Protein AF-T1HFG3-F1 (afdb_monomer)

Nearest PDB structures (foldseek):
  8wc6-assembly1_B  TM=7.992E-01  e=1.018E-02  Homo sapiens
  8ikh-assembly1_B  TM=7.994E-01  e=1.138E-02  Homo sapiens
  8iw4-assembly1_B  TM=8.068E-01  e=1.503E-02  Homo sapiens
  8wca-assembly1_B  TM=7.958E-01  e=1.272E-02  Homo sapiens
  8itf-assembly1_B  TM=8.068E-01  e=2.623E-02  Homo sapiens

Sequence (123 aa):
MHELIACFSPITHLVWPDDYILAMGWYPSVKMWYVNSDSTKDHSVYWEQIHTDDILAACFCHPNKVVTATYTGELAFSSTETLLPYRMYFASSPDSRVTDSFVNAHKEFRNPQSHFNIEKCRS

pLDDT: mean 73.25, std 17.42, range [31.83, 92.44]

Mean predicted aligned error: 11.09 Å

Foldseek 3Di:
DDPPPPPDFDFQDWDDQDQKIWTFWFPGWIWMFGNDPPDPDGDTDTDHDPDLGGFNDKDDDPPFWMWTADPQQKIFIAGNVRRDGPWIDGPVGRVDTDDPVNVVVSVCVPPPVNPDDPDPPDD

Organism: Rhodnius prolixus (NCBI:txid13249)

Secondary structure (DSSP, 8-state):
----------EEEEE--SSEEEEEESSS-EEEEE--TT-S---PPB----SSS-EEEEEEETTTEEEEEETT-EEEEEETTT--EEEEEETTEEEEEPPHHHHHHHHHHH-TTSS--------

Solvent-accessible surface area (backbone atoms only — not comparable to full-atom values): 7486 Å² total; per-residue (Å²): 135,83,80,79,76,78,76,88,66,60,72,56,35,76,48,70,88,68,63,34,39,42,40,27,8,54,67,38,36,44,38,38,37,62,63,54,100,80,60,96,61,81,54,72,49,81,46,76,71,81,56,95,50,41,35,54,42,67,49,81,43,88,93,52,35,32,38,40,27,30,87,90,30,45,34,37,37,18,35,63,89,74,63,51,65,81,46,36,29,34,73,92,40,75,89,46,72,59,51,72,68,59,55,51,56,50,50,54,70,70,38,82,78,68,75,76,82,78,77,77,81,78,130

Radius of gyration: 17.83 Å; Cα contacts (8 Å, |Δi|>4): 211; chains: 1; bounding box: 54×32×67 Å

InterPro domains:
  IPR015943 WD40/YVTN repeat-like-containing domain superfamily [G3DSA:2.130.10.10] (1-107)
  IPR036322 WD40-repeat-containing domain superfamily [SSF50978] (3-91)

Structure (mmCIF, N/CA/C/O backbone):
data_AF-T1HFG3-F1
#
_entry.id   AF-T1HFG3-F1
#
loop_
_atom_site.group_PDB
_atom_site.id
_atom_site.type_symbol
_atom_site.label_atom_id
_atom_site.label_alt_id
_atom_site.label_comp_id
_atom_site.label_asym_id
_atom_site.label_entity_id
_atom_site.label_seq_id
_atom_site.pdbx_PDB_ins_code
_atom_site.Cartn_x
_atom_site.Cartn_y
_atom_site.Cartn_z
_atom_site.occupancy
_atom_site.B_iso_or_equiv
_atom_site.auth_seq_id
_atom_site.auth_comp_id
_atom_site.auth_asym_id
_atom_site.auth_atom_id
_atom_site.pdbx_PDB_model_num
ATOM 1 N N . MET A 1 1 ? 35.259 6.439 0.591 1.00 35.81 1 MET A N 1
ATOM 2 C CA . MET A 1 1 ? 34.414 5.276 0.252 1.00 3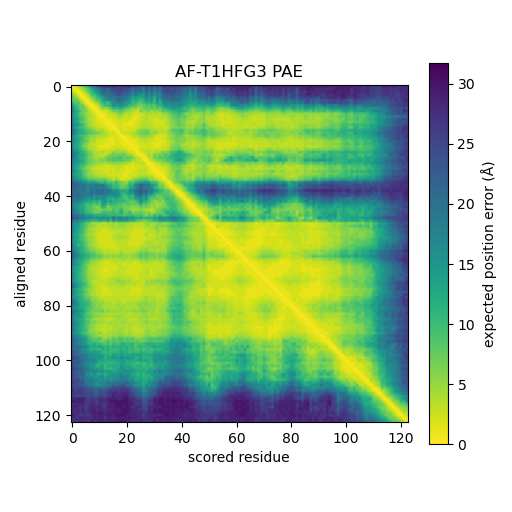5.81 1 MET A CA 1
ATOM 3 C C . MET A 1 1 ? 33.281 5.259 1.257 1.00 35.81 1 MET A C 1
ATOM 5 O O . MET A 1 1 ? 33.530 4.929 2.405 1.00 35.81 1 MET A O 1
ATOM 9 N N . HIS A 1 2 ? 32.095 5.736 0.879 1.00 40.31 2 HIS A N 1
ATOM 10 C CA . HIS A 1 2 ? 30.906 5.559 1.709 1.00 40.31 2 HIS A CA 1
ATOM 11 C C . HIS A 1 2 ? 30.353 4.173 1.387 1.00 40.31 2 HIS A C 1
ATOM 13 O O . HIS A 1 2 ? 29.911 3.944 0.263 1.00 40.31 2 HIS A O 1
ATOM 19 N N . GLU A 1 3 ? 30.447 3.240 2.333 1.00 39.28 3 GLU A N 1
ATOM 20 C CA . GLU A 1 3 ? 29.677 2.002 2.268 1.00 39.28 3 GLU A CA 1
ATOM 21 C C . GLU A 1 3 ? 28.196 2.380 2.255 1.00 39.28 3 GLU A C 1
ATOM 23 O O . GLU A 1 3 ? 27.671 2.958 3.208 1.00 39.28 3 GLU A O 1
ATOM 28 N N . LEU A 1 4 ? 27.524 2.093 1.142 1.00 44.53 4 LEU A N 1
ATOM 29 C CA . LEU A 1 4 ? 26.072 2.054 1.110 1.00 44.53 4 LEU A CA 1
ATOM 30 C C . LEU A 1 4 ? 25.665 0.854 1.962 1.00 44.53 4 LEU A C 1
ATOM 32 O O . LEU A 1 4 ? 25.679 -0.282 1.493 1.00 44.53 4 LEU A O 1
ATOM 36 N N . ILE A 1 5 ? 25.347 1.099 3.231 1.00 45.94 5 ILE A N 1
ATOM 37 C CA . ILE A 1 5 ? 24.688 0.100 4.065 1.00 45.94 5 ILE A CA 1
ATOM 38 C C . ILE A 1 5 ? 23.331 -0.156 3.410 1.00 45.94 5 ILE A C 1
ATOM 40 O O . ILE A 1 5 ? 22.409 0.655 3.512 1.00 45.94 5 ILE A O 1
ATOM 44 N N . ALA A 1 6 ? 23.221 -1.267 2.685 1.00 53.19 6 ALA A N 1
ATOM 45 C CA . ALA A 1 6 ? 21.946 -1.756 2.201 1.00 53.19 6 ALA A CA 1
ATOM 46 C C . ALA A 1 6 ? 21.101 -2.113 3.430 1.00 53.19 6 ALA A C 1
ATOM 48 O O . ALA A 1 6 ? 21.335 -3.122 4.093 1.00 53.19 6 ALA A O 1
ATOM 49 N N . CYS A 1 7 ? 20.155 -1.244 3.782 1.00 58.00 7 CYS A N 1
ATOM 50 C CA . CYS A 1 7 ? 19.234 -1.509 4.875 1.00 58.00 7 CYS A CA 1
ATOM 51 C C . CYS A 1 7 ? 18.293 -2.644 4.448 1.00 58.00 7 CYS A C 1
ATOM 53 O O . CYS A 1 7 ? 17.525 -2.501 3.491 1.00 58.00 7 CYS A O 1
ATOM 55 N N . PHE A 1 8 ? 18.397 -3.790 5.124 1.00 63.97 8 PHE A N 1
ATOM 56 C CA . PHE A 1 8 ? 17.514 -4.932 4.915 1.00 63.97 8 PHE A CA 1
ATOM 57 C C . PHE A 1 8 ? 16.064 -4.501 5.161 1.00 63.97 8 PHE A C 1
ATOM 59 O O . PHE A 1 8 ? 15.727 -3.998 6.228 1.00 63.97 8 PHE A O 1
ATOM 66 N N . SER A 1 9 ? 15.208 -4.682 4.159 1.00 67.50 9 SER A N 1
ATOM 67 C CA . SER A 1 9 ? 13.796 -4.310 4.215 1.00 67.50 9 SER A CA 1
ATOM 68 C C . SER A 1 9 ? 12.987 -5.541 3.816 1.00 67.50 9 SER A C 1
ATOM 70 O O . SER A 1 9 ? 12.963 -5.881 2.631 1.00 67.50 9 SER A O 1
ATOM 72 N N . P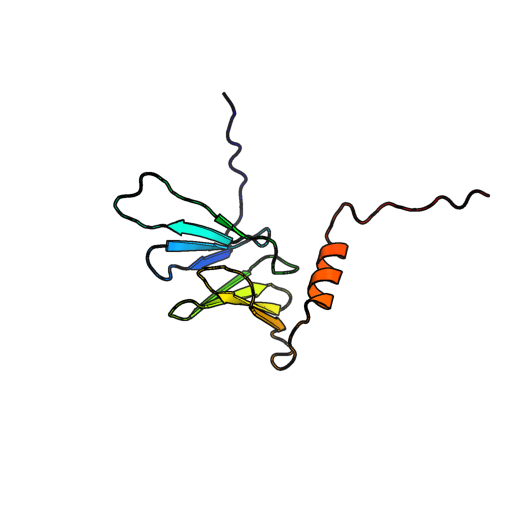RO A 1 10 ? 12.408 -6.262 4.794 1.00 80.81 10 PRO A N 1
ATOM 73 C CA . PRO A 1 10 ? 11.609 -7.447 4.525 1.00 80.81 10 PRO A CA 1
ATOM 74 C C . PRO A 1 10 ? 10.416 -7.107 3.628 1.00 80.81 10 PRO A C 1
ATOM 76 O O . PRO A 1 10 ? 9.660 -6.176 3.914 1.00 80.81 10 PRO A O 1
ATOM 79 N N . ILE A 1 11 ? 10.244 -7.881 2.557 1.00 86.12 11 ILE A N 1
ATOM 80 C CA . ILE A 1 11 ? 9.142 -7.747 1.599 1.00 86.12 11 ILE A CA 1
ATOM 81 C C . ILE A 1 11 ? 8.074 -8.782 1.952 1.00 86.12 11 ILE A C 1
ATOM 83 O O . ILE A 1 11 ? 8.388 -9.954 2.153 1.00 86.12 11 ILE A O 1
ATOM 87 N N . THR A 1 12 ? 6.817 -8.357 2.010 1.00 88.94 12 THR A N 1
ATOM 88 C CA . THR A 1 12 ? 5.649 -9.230 2.236 1.00 88.94 12 THR A CA 1
ATOM 89 C C . THR A 1 12 ? 4.823 -9.397 0.971 1.00 88.94 12 THR A C 1
ATOM 91 O O . THR A 1 12 ? 4.125 -10.397 0.815 1.00 88.94 12 THR A O 1
ATOM 94 N N . HIS A 1 13 ? 4.898 -8.424 0.061 1.00 88.62 13 HIS A N 1
ATOM 95 C CA . HIS A 1 13 ? 4.072 -8.404 -1.129 1.00 88.62 13 HIS A CA 1
ATOM 96 C C . HIS A 1 13 ? 4.786 -7.752 -2.313 1.00 88.62 13 HIS A C 1
ATOM 98 O O . HIS A 1 13 ? 5.525 -6.778 -2.156 1.00 88.62 13 HIS A O 1
ATOM 104 N N . LEU A 1 14 ? 4.536 -8.285 -3.509 1.00 90.56 14 LEU A N 1
ATOM 105 C CA . LEU A 1 14 ? 5.064 -7.771 -4.767 1.00 90.56 14 LEU A CA 1
ATOM 106 C C . LEU A 1 14 ? 3.955 -7.762 -5.812 1.00 90.56 14 LEU A C 1
ATOM 108 O O . LEU A 1 14 ? 3.207 -8.730 -5.931 1.00 90.56 14 LEU A O 1
ATOM 112 N N . VAL A 1 15 ? 3.854 -6.668 -6.562 1.00 88.31 15 VAL A N 1
ATOM 113 C CA . VAL A 1 15 ? 2.853 -6.508 -7.615 1.00 88.31 15 VAL A CA 1
ATOM 114 C C . VAL A 1 15 ? 3.508 -5.939 -8.860 1.00 88.31 15 VAL A C 1
ATOM 116 O O . VAL A 1 15 ? 4.393 -5.092 -8.758 1.00 88.31 15 VAL A O 1
ATOM 119 N N . TRP A 1 16 ? 3.055 -6.381 -10.029 1.00 88.88 16 TRP A N 1
ATOM 120 C CA . TRP A 1 16 ? 3.547 -5.914 -11.324 1.00 88.88 16 TRP A CA 1
ATOM 121 C C . TRP A 1 16 ? 2.368 -5.423 -12.184 1.00 88.88 16 TRP A C 1
ATOM 123 O O . TRP A 1 16 ? 1.813 -6.203 -12.954 1.00 88.88 16 TRP A O 1
ATOM 133 N N . PRO A 1 17 ? 1.931 -4.163 -11.998 1.00 79.94 17 PRO A N 1
ATOM 134 C CA . PRO A 1 17 ? 0.797 -3.579 -12.717 1.00 79.94 17 PRO A CA 1
ATOM 135 C C . PRO A 1 17 ? 0.990 -3.424 -14.229 1.00 79.94 17 PRO A C 1
ATOM 137 O O . PRO A 1 17 ? 0.130 -3.847 -14.990 1.00 79.94 17 PRO A O 1
ATOM 140 N N . ASP A 1 18 ? 2.105 -2.810 -14.632 1.00 83.44 18 ASP A N 1
ATOM 141 C CA . ASP A 1 18 ? 2.394 -2.374 -16.006 1.00 83.44 18 ASP A CA 1
ATOM 142 C C . ASP A 1 18 ? 3.921 -2.404 -16.229 1.00 83.44 18 ASP A C 1
ATOM 144 O O . ASP A 1 18 ? 4.585 -3.372 -15.875 1.00 83.44 18 ASP A O 1
ATOM 148 N N . ASP A 1 19 ? 4.532 -1.321 -16.713 1.00 84.44 19 ASP A N 1
ATOM 149 C CA . ASP A 1 19 ? 5.984 -1.181 -16.887 1.00 84.44 19 ASP A CA 1
ATOM 150 C C . ASP A 1 19 ? 6.707 -0.838 -15.571 1.00 84.44 19 ASP A C 1
ATOM 152 O O . ASP A 1 19 ? 7.716 -0.133 -15.557 1.00 84.44 19 ASP A O 1
ATOM 156 N N . TYR A 1 20 ? 6.179 -1.277 -14.427 1.00 84.31 20 TYR A N 1
ATOM 157 C CA . TYR A 1 20 ? 6.805 -1.092 -13.120 1.00 84.31 20 TYR A CA 1
ATOM 158 C C . TYR A 1 20 ? 6.425 -2.195 -12.132 1.00 84.31 20 TYR A C 1
ATOM 160 O O . TYR A 1 20 ? 5.336 -2.767 -12.178 1.00 84.31 20 TYR A O 1
ATOM 168 N N . ILE A 1 21 ? 7.336 -2.464 -11.199 1.00 88.00 21 ILE A N 1
ATOM 169 C CA . ILE A 1 21 ? 7.155 -3.398 -10.088 1.00 88.00 21 ILE A CA 1
ATOM 170 C C . ILE A 1 21 ? 7.032 -2.596 -8.796 1.00 88.00 21 ILE A C 1
ATOM 172 O O . ILE A 1 21 ? 7.837 -1.705 -8.530 1.00 88.00 21 ILE A O 1
ATOM 176 N N . LEU A 1 22 ? 6.044 -2.940 -7.973 1.00 87.38 22 LEU A N 1
ATOM 177 C CA . LEU A 1 22 ? 5.877 -2.442 -6.613 1.00 87.38 22 LEU A CA 1
ATOM 178 C C . LEU A 1 22 ? 6.265 -3.542 -5.622 1.00 87.38 22 LEU A C 1
ATOM 180 O O . LEU A 1 22 ? 5.678 -4.622 -5.650 1.00 87.38 22 LEU A O 1
ATOM 184 N N . ALA A 1 23 ? 7.198 -3.261 -4.713 1.00 87.81 23 ALA A N 1
ATOM 185 C CA . ALA A 1 23 ? 7.454 -4.096 -3.541 1.00 87.81 23 ALA A CA 1
ATOM 186 C C . ALA A 1 23 ? 7.016 -3.368 -2.272 1.00 87.81 23 ALA A C 1
ATOM 188 O O . ALA A 1 23 ? 7.238 -2.166 -2.116 1.00 87.81 23 ALA A O 1
ATOM 189 N N . MET A 1 24 ? 6.392 -4.113 -1.369 1.00 87.44 24 MET A N 1
ATOM 190 C CA . MET A 1 24 ? 5.802 -3.602 -0.136 1.00 87.44 24 MET A CA 1
ATOM 191 C C . MET A 1 24 ? 6.172 -4.525 1.015 1.00 87.44 24 MET A C 1
ATOM 193 O O . MET A 1 24 ? 6.414 -5.721 0.816 1.00 87.44 24 MET A O 1
ATOM 197 N N . GLY A 1 25 ? 6.210 -3.986 2.227 1.00 80.25 25 GLY A N 1
ATOM 198 C CA . GLY A 1 25 ? 6.554 -4.801 3.376 1.00 80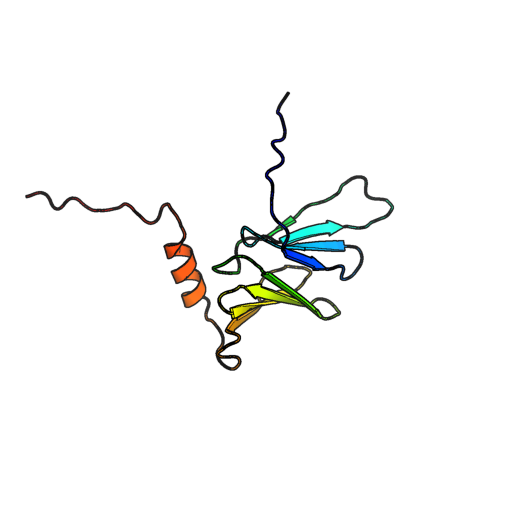.25 25 GLY A CA 1
ATOM 199 C C . GLY A 1 25 ? 6.683 -4.035 4.672 1.00 80.25 25 GLY A C 1
ATOM 200 O O . GLY A 1 25 ? 5.908 -3.122 4.964 1.00 80.25 25 GLY A O 1
ATOM 201 N N . TRP A 1 26 ? 7.666 -4.475 5.447 1.00 75.56 26 TRP A N 1
ATOM 202 C CA . TRP A 1 26 ? 7.936 -3.994 6.791 1.00 75.56 26 TRP A CA 1
ATOM 203 C C . TRP A 1 26 ? 8.511 -2.588 6.742 1.00 75.56 26 TRP A C 1
ATOM 205 O O . TRP A 1 26 ? 9.321 -2.287 5.859 1.00 75.56 26 TRP A O 1
ATOM 215 N N . TYR A 1 27 ? 8.118 -1.767 7.716 1.00 70.50 27 TYR A N 1
ATOM 216 C CA . TYR A 1 27 ? 8.099 -0.310 7.631 1.00 70.50 27 TYR A CA 1
ATOM 217 C C . TYR A 1 27 ? 7.228 0.101 6.452 1.00 70.50 27 TYR A C 1
ATOM 219 O O . TYR A 1 27 ? 7.723 -0.028 5.336 1.00 70.50 27 TYR A O 1
ATOM 227 N N . PRO A 1 28 ? 5.979 0.565 6.663 1.00 64.50 28 PRO A N 1
ATOM 228 C CA . PRO A 1 28 ? 4.924 0.657 5.648 1.00 64.50 28 PRO A CA 1
ATOM 229 C C . PRO A 1 28 ? 5.342 1.555 4.486 1.00 64.50 28 PRO A C 1
ATOM 231 O O . PRO A 1 28 ? 5.020 2.738 4.413 1.00 64.50 28 PRO A O 1
ATOM 234 N N . SER A 1 29 ? 6.114 0.954 3.597 1.00 70.94 29 SER A N 1
ATOM 235 C CA . SER A 1 29 ? 6.882 1.581 2.550 1.00 70.94 29 SER A CA 1
ATOM 236 C C . SER A 1 29 ? 6.587 0.800 1.299 1.00 70.94 29 SER A C 1
ATOM 238 O O . SER A 1 29 ? 6.550 -0.434 1.273 1.00 70.94 29 SER A O 1
ATOM 240 N N . VAL A 1 30 ? 6.331 1.563 0.257 1.00 77.19 30 VAL A N 1
ATOM 241 C CA . VAL A 1 30 ? 6.182 1.040 -1.082 1.00 77.19 30 VAL A CA 1
ATOM 242 C C . VAL A 1 30 ? 7.425 1.479 -1.827 1.00 77.19 30 VAL A C 1
ATOM 244 O O . VAL A 1 30 ? 7.802 2.649 -1.765 1.00 77.19 30 VAL A O 1
ATOM 247 N N . LYS A 1 31 ? 8.088 0.531 -2.479 1.00 80.12 31 LYS A N 1
ATOM 248 C CA . LYS A 1 31 ? 9.218 0.779 -3.368 1.00 80.12 31 LYS A CA 1
ATOM 249 C C . LYS A 1 31 ? 8.782 0.430 -4.776 1.00 80.12 31 LYS A C 1
ATOM 251 O O . LYS A 1 31 ? 8.173 -0.614 -4.988 1.00 80.12 31 LYS A O 1
ATOM 256 N N . MET A 1 32 ? 9.084 1.312 -5.714 1.00 81.88 32 MET A N 1
ATOM 257 C CA . MET A 1 32 ? 8.742 1.146 -7.121 1.00 81.88 32 MET A CA 1
ATOM 258 C C . MET A 1 32 ? 10.011 1.023 -7.958 1.00 81.88 32 MET A C 1
ATOM 260 O O . MET A 1 32 ? 10.984 1.709 -7.667 1.00 81.88 32 MET A O 1
ATOM 264 N N . TRP A 1 33 ? 9.984 0.189 -8.993 1.00 81.19 33 TRP A N 1
ATOM 265 C CA . TRP A 1 33 ? 11.023 0.106 -10.020 1.00 81.19 33 TRP A CA 1
ATOM 266 C C . TRP A 1 33 ? 10.361 0.142 -11.388 1.00 81.19 33 TRP A C 1
ATOM 268 O O . TRP A 1 33 ? 9.506 -0.698 -11.657 1.00 81.19 33 TRP A O 1
ATOM 278 N N . TYR A 1 34 ? 10.750 1.085 -12.246 1.00 80.38 34 TYR A N 1
ATOM 279 C CA . TYR A 1 34 ? 10.318 1.090 -13.643 1.00 80.38 34 TYR A CA 1
ATOM 280 C C . TYR A 1 34 ? 11.071 0.016 -14.424 1.00 80.38 34 TYR A C 1
ATOM 282 O O . TYR A 1 34 ? 12.298 -0.033 -14.404 1.00 80.38 34 TYR A O 1
ATOM 290 N N . VAL A 1 35 ? 10.331 -0.820 -15.136 1.00 75.44 35 VAL A N 1
ATOM 291 C CA . VAL A 1 35 ? 10.842 -1.845 -16.038 1.00 75.44 35 VAL A CA 1
ATOM 292 C C . VAL A 1 35 ? 10.811 -1.265 -17.452 1.00 75.44 35 VAL A C 1
ATOM 294 O O . VAL A 1 35 ? 9.939 -1.584 -18.248 1.00 75.44 35 VAL A O 1
ATOM 297 N N . ASN A 1 36 ? 11.748 -0.366 -17.762 1.00 67.69 36 ASN A N 1
ATOM 298 C CA . ASN A 1 36 ? 11.980 0.095 -19.133 1.00 67.69 36 ASN A CA 1
ATOM 299 C C . ASN A 1 36 ? 13.253 -0.548 -19.685 1.00 67.69 36 ASN A C 1
ATOM 301 O O . ASN A 1 36 ? 14.282 -0.563 -19.013 1.00 67.69 36 ASN A O 1
ATOM 305 N N . SER A 1 37 ? 13.211 -1.025 -20.932 1.00 56.50 37 SER A N 1
ATOM 306 C CA . SER A 1 37 ? 14.363 -1.657 -21.595 1.00 56.50 37 SER A CA 1
ATOM 307 C C . SER A 1 37 ? 15.554 -0.712 -21.814 1.00 56.50 37 SER A C 1
ATOM 309 O O . SER A 1 37 ? 16.669 -1.190 -21.992 1.00 56.50 37 SER A O 1
ATOM 311 N N . ASP A 1 38 ? 15.326 0.608 -21.772 1.00 61.22 38 ASP A N 1
ATOM 312 C CA . ASP A 1 38 ? 16.313 1.642 -22.127 1.00 61.22 38 ASP A CA 1
ATOM 313 C C . ASP A 1 38 ? 16.779 2.530 -20.956 1.00 61.22 38 ASP A C 1
ATOM 315 O O . ASP A 1 38 ? 17.690 3.348 -21.123 1.00 61.22 38 ASP A O 1
ATOM 319 N N . SER A 1 39 ? 16.195 2.419 -19.757 1.00 53.91 39 SER A N 1
ATOM 320 C CA . SER A 1 39 ? 16.570 3.311 -18.653 1.00 53.91 39 SER A CA 1
ATOM 321 C C . SER A 1 39 ? 17.719 2.736 -17.830 1.00 53.91 39 SER A C 1
ATOM 323 O O . SER A 1 39 ? 17.536 1.836 -17.021 1.00 53.91 39 SER A O 1
ATOM 325 N N . THR A 1 40 ? 18.899 3.342 -17.939 1.00 51.12 40 THR A N 1
ATOM 326 C CA . THR A 1 40 ? 20.081 3.089 -17.086 1.00 51.12 40 THR A CA 1
ATOM 327 C C . THR A 1 40 ? 19.916 3.565 -15.632 1.00 51.12 40 THR A C 1
ATOM 329 O O . THR A 1 40 ? 20.901 3.743 -14.913 1.00 51.12 40 THR A O 1
ATOM 332 N N . LYS A 1 41 ? 18.681 3.822 -15.188 1.00 48.28 41 LYS A N 1
ATOM 333 C CA . LYS A 1 41 ? 18.365 4.368 -13.869 1.00 48.28 41 LYS A CA 1
ATOM 334 C C . LYS A 1 41 ? 17.119 3.695 -13.311 1.00 48.28 41 LYS A C 1
ATOM 336 O O . LYS A 1 41 ? 15.999 4.117 -13.588 1.00 48.28 41 LYS A O 1
ATOM 341 N N . ASP A 1 42 ? 17.339 2.691 -12.475 1.00 53.53 42 ASP A N 1
ATOM 342 C CA . ASP A 1 42 ? 16.327 2.226 -11.538 1.00 53.53 42 ASP A CA 1
ATOM 343 C C . ASP A 1 42 ? 15.978 3.394 -10.605 1.00 53.53 42 ASP A C 1
ATOM 345 O O . ASP A 1 42 ? 16.798 3.842 -9.799 1.00 53.53 42 ASP A O 1
ATOM 349 N N . HIS A 1 43 ? 14.774 3.942 -10.747 1.00 58.78 43 HIS A N 1
ATOM 350 C CA . HIS A 1 43 ? 14.270 4.997 -9.874 1.00 58.78 43 HIS A CA 1
ATOM 351 C C . HIS A 1 43 ? 13.397 4.378 -8.790 1.00 58.78 43 HIS A C 1
ATOM 353 O O . HIS A 1 43 ? 12.287 3.940 -9.078 1.00 58.78 43 HIS A O 1
ATOM 359 N N . SER A 1 44 ? 13.888 4.377 -7.548 1.00 62.88 44 SER A N 1
ATOM 360 C CA . SER A 1 44 ? 13.088 4.008 -6.385 1.00 62.88 44 SER A CA 1
ATOM 361 C C . SER A 1 44 ? 12.391 5.233 -5.802 1.00 62.88 44 SER A C 1
ATOM 363 O O . SER A 1 44 ? 13.016 6.241 -5.472 1.00 62.88 44 SER A O 1
ATOM 365 N N . VAL A 1 45 ? 11.069 5.147 -5.687 1.00 65.62 45 VAL A N 1
ATOM 366 C CA . VAL A 1 45 ? 10.260 6.123 -4.952 1.00 65.62 45 VAL A CA 1
ATOM 367 C C . VAL A 1 45 ? 9.892 5.506 -3.611 1.00 65.62 45 VAL A C 1
ATOM 369 O O . VAL A 1 45 ? 9.458 4.356 -3.569 1.00 65.62 45 VAL A O 1
ATOM 372 N N . TYR A 1 46 ? 10.103 6.260 -2.532 1.00 67.06 46 TYR A N 1
ATOM 373 C CA . TYR A 1 46 ? 9.645 5.920 -1.190 1.00 67.06 46 TYR A CA 1
ATOM 374 C C . TYR A 1 46 ? 8.352 6.674 -0.907 1.00 67.06 46 TYR A C 1
ATOM 376 O O . TYR A 1 46 ? 8.296 7.893 -1.070 1.00 67.06 46 TYR A O 1
ATOM 384 N N . TRP A 1 47 ? 7.341 5.948 -0.452 1.00 67.12 47 TRP A N 1
ATOM 385 C CA . TRP A 1 47 ? 6.052 6.521 -0.091 1.00 67.12 47 TRP A CA 1
ATOM 386 C C . TRP A 1 47 ? 5.889 6.529 1.425 1.00 67.12 47 TRP A C 1
ATOM 388 O O . TRP A 1 47 ? 6.229 5.558 2.100 1.00 67.12 47 TRP A O 1
ATOM 398 N N . GLU A 1 48 ? 5.417 7.660 1.948 1.00 63.75 48 GLU A N 1
ATOM 399 C CA . GLU A 1 48 ? 5.275 7.902 3.382 1.00 63.75 48 GLU A CA 1
ATOM 400 C C . GLU A 1 48 ? 4.176 7.027 4.008 1.00 63.75 48 GLU A C 1
ATOM 402 O O . GLU A 1 48 ? 3.261 6.572 3.323 1.00 63.75 48 GLU A O 1
ATOM 407 N N . GLN A 1 49 ? 4.268 6.792 5.323 1.00 63.69 49 GLN A N 1
ATOM 408 C CA . GLN A 1 49 ? 3.400 5.868 6.056 1.00 63.69 49 GLN A CA 1
ATOM 409 C C . GLN A 1 49 ? 1.911 6.210 5.885 1.00 63.69 49 GLN A C 1
ATOM 411 O O . GLN A 1 49 ? 1.426 7.238 6.372 1.00 63.69 49 GLN A O 1
ATOM 416 N N . ILE A 1 50 ? 1.177 5.318 5.224 1.00 73.50 50 ILE A N 1
ATOM 417 C CA . ILE A 1 50 ? -0.286 5.383 5.073 1.00 73.50 50 ILE A CA 1
ATOM 418 C C . ILE A 1 50 ? -0.977 4.579 6.169 1.00 73.50 50 ILE A C 1
ATOM 420 O O . ILE A 1 50 ? -1.977 5.013 6.737 1.00 73.50 50 ILE A O 1
ATOM 424 N N . HIS A 1 51 ? -0.411 3.413 6.451 1.00 81.31 51 HIS A N 1
ATOM 425 C CA . HIS A 1 51 ? -0.892 2.485 7.455 1.00 81.31 51 HIS A CA 1
ATOM 426 C C . HIS A 1 51 ? -0.283 2.778 8.811 1.00 81.31 51 HIS A C 1
ATOM 428 O O . HIS A 1 51 ? 0.841 3.282 8.909 1.00 81.31 51 HIS A O 1
ATOM 434 N N . THR A 1 52 ? -1.023 2.427 9.856 1.00 82.44 52 THR A N 1
ATOM 435 C CA . THR A 1 52 ? -0.504 2.492 11.218 1.00 82.44 52 THR A CA 1
ATOM 436 C C . THR A 1 52 ? 0.360 1.281 11.536 1.00 82.44 52 THR A C 1
ATOM 438 O O . THR A 1 52 ? 1.090 1.336 12.517 1.00 82.44 52 THR A O 1
ATOM 441 N N . ASP A 1 53 ? 0.341 0.236 10.699 1.00 85.56 53 ASP A N 1
ATOM 442 C CA . ASP A 1 53 ? 1.159 -0.971 10.827 1.00 85.56 53 ASP A CA 1
ATOM 443 C C . ASP A 1 53 ? 1.774 -1.442 9.493 1.00 85.56 53 ASP A C 1
ATOM 445 O O . ASP A 1 53 ? 1.533 -0.852 8.439 1.00 85.56 53 ASP A O 1
ATOM 449 N N . ASP A 1 54 ? 2.599 -2.490 9.537 1.00 88.00 54 ASP A N 1
ATOM 450 C CA . ASP A 1 54 ? 3.270 -3.035 8.352 1.00 88.00 54 ASP A CA 1
ATOM 451 C C . ASP A 1 54 ? 2.281 -3.578 7.308 1.00 88.00 54 ASP A C 1
ATOM 453 O O . ASP A 1 54 ? 1.273 -4.219 7.626 1.00 88.00 54 ASP A O 1
ATOM 457 N N . ILE A 1 55 ? 2.604 -3.362 6.028 1.00 90.06 55 ILE A N 1
ATOM 458 C CA . ILE A 1 55 ? 1.819 -3.904 4.916 1.00 90.06 55 ILE A CA 1
ATOM 459 C C . ILE A 1 55 ? 2.100 -5.403 4.835 1.00 90.06 55 ILE A C 1
ATOM 461 O O . ILE A 1 55 ? 3.248 -5.810 4.663 1.00 90.06 55 ILE A O 1
ATOM 465 N N . LEU A 1 56 ? 1.059 -6.229 4.923 1.00 91.38 56 LEU A N 1
ATOM 466 C CA . LEU A 1 56 ? 1.157 -7.690 4.829 1.00 91.38 56 LEU A CA 1
ATOM 467 C C . LEU A 1 56 ? 0.522 -8.258 3.560 1.00 91.38 56 LEU A C 1
ATOM 469 O O . LEU A 1 56 ? 0.862 -9.363 3.143 1.00 91.38 56 LEU A O 1
ATOM 473 N N . ALA A 1 57 ? -0.393 -7.516 2.942 1.00 91.38 57 ALA A N 1
ATOM 474 C CA . ALA A 1 57 ? -1.014 -7.911 1.690 1.00 91.38 57 ALA A CA 1
ATOM 475 C C . ALA A 1 57 ? -1.275 -6.693 0.810 1.00 91.38 57 ALA A C 1
ATOM 477 O O . ALA A 1 57 ? -1.472 -5.578 1.299 1.00 91.38 57 ALA A O 1
ATOM 478 N N . ALA A 1 58 ? -1.312 -6.918 -0.497 1.00 91.56 58 ALA A N 1
ATOM 479 C CA . ALA A 1 58 ? -1.826 -5.946 -1.437 1.00 91.56 58 ALA A CA 1
ATOM 480 C C . ALA A 1 58 ? -2.628 -6.632 -2.544 1.00 91.56 58 ALA A C 1
ATOM 482 O O . ALA A 1 58 ? -2.587 -7.846 -2.724 1.00 91.56 58 ALA A O 1
ATOM 483 N N . CYS A 1 59 ? -3.398 -5.841 -3.272 1.00 92.06 59 CYS A N 1
ATOM 484 C CA . CYS A 1 59 ? -4.113 -6.267 -4.458 1.00 92.06 59 CYS A CA 1
ATOM 485 C C . CYS A 1 59 ? -4.108 -5.117 -5.456 1.00 92.06 59 CYS A C 1
ATOM 487 O O . CYS A 1 59 ? -4.446 -3.985 -5.105 1.00 92.06 59 CYS A O 1
ATOM 489 N N . PHE A 1 60 ? -3.730 -5.402 -6.696 1.00 90.88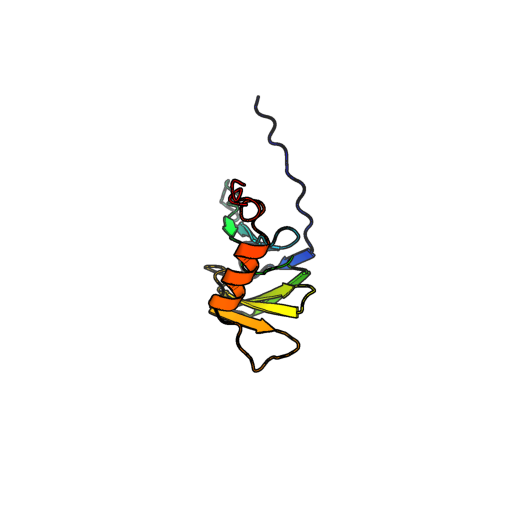 60 PHE A N 1
ATOM 490 C CA . PHE A 1 60 ? -3.828 -4.446 -7.787 1.00 90.88 60 PHE A CA 1
ATOM 491 C C . PHE A 1 60 ? -5.121 -4.660 -8.565 1.00 90.88 60 PHE A C 1
ATOM 493 O O . PHE A 1 60 ? -5.517 -5.783 -8.868 1.00 90.88 60 PHE A O 1
ATOM 500 N N . CYS A 1 61 ? -5.771 -3.551 -8.888 1.00 89.25 61 CYS A N 1
ATOM 501 C CA . CYS A 1 61 ? -6.978 -3.497 -9.681 1.00 89.25 61 CYS A CA 1
ATOM 502 C C . CYS A 1 61 ? -6.746 -2.525 -10.838 1.00 89.25 61 CYS A C 1
ATOM 504 O O . CYS A 1 61 ? -6.592 -1.315 -10.646 1.00 89.25 61 CYS A O 1
ATOM 506 N N . HIS A 1 62 ? -6.721 -3.073 -12.048 1.00 83.81 62 HIS A N 1
ATOM 507 C CA . HIS A 1 62 ? -6.547 -2.299 -13.270 1.00 83.81 62 HIS A CA 1
ATOM 508 C C . HIS A 1 62 ? -7.654 -1.221 -13.411 1.00 83.81 62 HIS A C 1
ATOM 510 O O . HIS A 1 62 ? -8.802 -1.461 -13.022 1.00 83.81 62 HIS A O 1
ATOM 516 N N . PRO A 1 63 ? -7.360 -0.038 -13.988 1.00 85.75 63 PRO A N 1
ATOM 517 C CA . PRO A 1 63 ? -6.083 0.333 -14.590 1.00 85.75 63 PRO A CA 1
ATOM 518 C C . PRO A 1 63 ? -5.016 0.797 -13.590 1.00 85.75 63 PRO A C 1
ATOM 520 O O . PRO A 1 63 ? -3.854 0.490 -13.792 1.00 85.75 63 PRO A O 1
ATOM 523 N N . ASN A 1 64 ? -5.386 1.499 -12.518 1.00 87.44 64 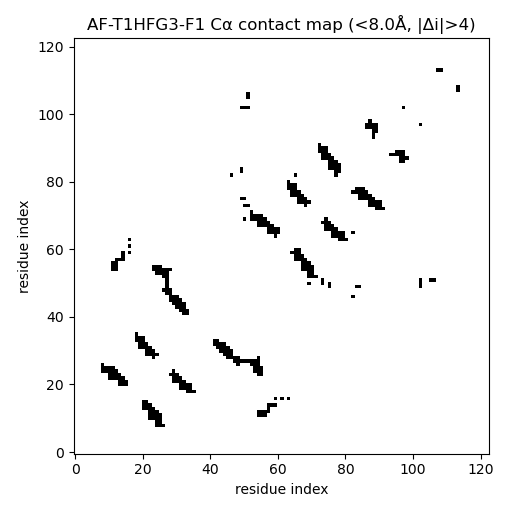ASN A N 1
ATOM 524 C CA . ASN A 1 64 ? -4.431 2.265 -11.709 1.00 87.44 64 ASN A CA 1
ATOM 525 C C . ASN A 1 64 ? -4.773 2.293 -10.212 1.00 87.44 64 ASN A C 1
ATOM 527 O O . ASN A 1 64 ? -4.584 3.305 -9.539 1.00 87.44 64 ASN A O 1
ATOM 531 N N . LYS A 1 65 ? -5.335 1.208 -9.671 1.00 90.19 65 LYS A N 1
ATOM 532 C CA . LYS A 1 65 ? -5.732 1.141 -8.260 1.00 90.19 65 LYS A CA 1
ATOM 533 C C . LYS A 1 65 ? -4.964 0.052 -7.543 1.00 90.19 65 LYS A C 1
ATOM 535 O O . LYS A 1 65 ? -4.827 -1.058 -8.044 1.00 90.19 65 LYS A O 1
ATOM 540 N N . VAL A 1 66 ? -4.536 0.343 -6.326 1.00 91.00 66 VAL A N 1
ATOM 541 C CA . VAL A 1 66 ? -3.975 -0.653 -5.420 1.00 91.00 66 VAL A CA 1
ATOM 542 C C . VAL A 1 66 ? -4.684 -0.568 -4.082 1.00 91.00 66 VAL A C 1
ATOM 544 O O . VAL A 1 66 ? -5.008 0.517 -3.600 1.00 91.00 66 VAL A O 1
ATOM 547 N N . VAL A 1 67 ? -4.952 -1.729 -3.503 1.00 92.44 67 VAL A N 1
ATOM 548 C CA . VAL A 1 67 ? -5.408 -1.8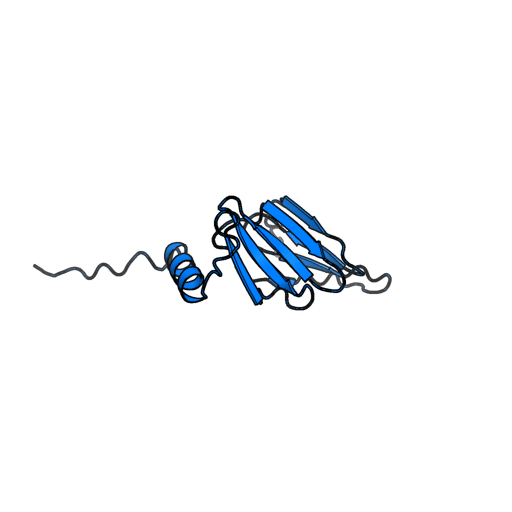54 -2.127 1.00 92.44 67 VAL A CA 1
ATOM 549 C C . VAL A 1 67 ? -4.290 -2.501 -1.337 1.00 92.44 67 VAL A C 1
ATOM 551 O O . VAL A 1 67 ? -3.821 -3.563 -1.727 1.00 92.44 67 VAL A O 1
ATOM 554 N N . THR A 1 68 ? -3.855 -1.880 -0.250 1.00 91.62 68 THR A N 1
ATOM 555 C CA . THR A 1 68 ? -2.872 -2.460 0.675 1.00 91.62 68 THR A CA 1
ATOM 556 C C . THR A 1 68 ? -3.525 -2.721 2.023 1.00 91.62 68 THR A C 1
ATOM 558 O O . THR A 1 68 ? -4.450 -2.005 2.410 1.00 91.62 68 THR A O 1
ATOM 561 N N . ALA A 1 69 ? -3.069 -3.760 2.718 1.00 92.38 69 ALA A N 1
ATOM 562 C CA . ALA A 1 69 ? -3.663 -4.223 3.960 1.00 92.38 69 ALA A CA 1
ATOM 563 C C . ALA A 1 69 ? -2.620 -4.571 5.026 1.00 92.38 69 ALA A C 1
ATOM 565 O O . ALA A 1 69 ? -1.541 -5.079 4.703 1.00 92.38 69 ALA A O 1
ATOM 566 N N . THR A 1 70 ? -2.976 -4.349 6.290 1.00 91.56 70 THR A N 1
ATOM 567 C CA . THR A 1 70 ? -2.154 -4.675 7.467 1.00 91.56 70 THR A CA 1
ATOM 568 C C . THR A 1 70 ? -2.714 -5.858 8.257 1.00 91.56 70 THR A C 1
ATOM 570 O O . THR A 1 70 ? -3.847 -6.296 8.040 1.00 91.56 70 THR A O 1
ATOM 573 N N . TYR A 1 71 ? -1.943 -6.350 9.234 1.00 91.12 71 TYR A N 1
ATOM 574 C CA . TYR A 1 71 ? -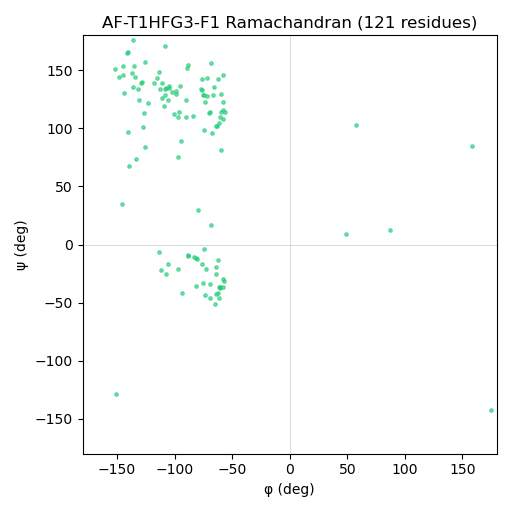2.413 -7.350 10.203 1.00 91.12 71 TYR A CA 1
ATOM 575 C C . TYR A 1 71 ? -3.640 -6.887 11.002 1.00 91.12 71 TYR A C 1
ATOM 577 O O . TYR A 1 71 ? -4.534 -7.681 11.288 1.00 91.12 71 TYR A O 1
ATOM 585 N N . THR A 1 72 ? -3.701 -5.599 11.350 1.00 89.31 72 THR A N 1
ATOM 586 C CA . THR A 1 72 ? -4.786 -5.013 12.156 1.00 89.31 72 THR A CA 1
ATOM 587 C C . THR A 1 72 ? -6.090 -4.845 11.371 1.00 89.31 72 THR A C 1
ATOM 589 O O . THR A 1 72 ? -7.115 -4.470 11.942 1.00 89.31 72 THR A O 1
ATOM 592 N N . GLY A 1 73 ? -6.077 -5.163 10.074 1.00 90.00 73 GLY A N 1
ATOM 593 C CA . GLY A 1 73 ? -7.237 -5.092 9.198 1.00 90.00 73 GLY A CA 1
ATOM 594 C C . GLY A 1 73 ? -7.448 -3.719 8.570 1.00 90.00 73 GLY A C 1
ATOM 595 O O . GLY A 1 73 ? -8.517 -3.496 8.008 1.00 90.00 73 GLY A O 1
ATOM 596 N N . GLU A 1 74 ? -6.478 -2.805 8.645 1.00 91.12 74 GLU A N 1
ATOM 597 C CA . GLU A 1 74 ? -6.526 -1.554 7.883 1.00 91.12 74 GLU A CA 1
ATOM 598 C C . GLU A 1 74 ? -6.436 -1.860 6.391 1.00 91.12 74 GLU A C 1
ATOM 600 O O . GLU A 1 74 ? -5.615 -2.669 5.966 1.00 91.12 74 GLU A O 1
ATOM 605 N N . LEU A 1 75 ? -7.275 -1.205 5.593 1.00 92.31 75 LEU A N 1
ATOM 606 C CA . LEU A 1 75 ? -7.289 -1.285 4.139 1.00 92.31 75 LEU A CA 1
ATOM 607 C C . LEU A 1 75 ? -7.120 0.120 3.571 1.00 92.31 75 LEU A C 1
ATOM 609 O O . LEU A 1 75 ? -7.957 0.986 3.825 1.00 92.31 75 LEU A O 1
ATOM 613 N N . ALA A 1 76 ? -6.083 0.330 2.766 1.00 90.50 76 ALA A N 1
ATOM 614 C CA . ALA A 1 76 ? -5.831 1.586 2.075 1.00 90.50 76 ALA A CA 1
ATOM 615 C C . ALA A 1 76 ? -6.086 1.425 0.586 1.00 90.50 76 ALA A C 1
ATOM 617 O O . ALA A 1 76 ? -5.427 0.627 -0.073 1.00 90.50 76 ALA A O 1
ATOM 618 N N . PHE A 1 77 ? -7.027 2.195 0.055 1.00 91.56 77 PHE A N 1
ATOM 619 C CA . PHE A 1 77 ? -7.305 2.271 -1.370 1.00 91.56 77 PHE A CA 1
ATOM 620 C C . PHE A 1 77 ? -6.551 3.469 -1.939 1.00 91.56 77 PHE A C 1
ATOM 622 O O . PHE A 1 77 ? -6.880 4.614 -1.617 1.00 91.56 77 PHE A O 1
ATOM 629 N N . SER A 1 78 ? -5.580 3.197 -2.806 1.00 88.75 78 SER A N 1
ATOM 630 C CA . SER A 1 78 ? -4.679 4.192 -3.393 1.00 88.75 78 SER A CA 1
ATOM 631 C C . SER A 1 78 ? -4.680 4.134 -4.920 1.00 88.75 78 SER A C 1
ATOM 633 O O . SER A 1 78 ? -5.034 3.117 -5.524 1.00 88.75 78 SER A O 1
ATOM 635 N N . SER A 1 79 ? -4.291 5.242 -5.552 1.00 87.31 79 SER A N 1
ATOM 636 C CA . SER A 1 79 ? -3.887 5.237 -6.966 1.00 87.31 79 SER A CA 1
ATOM 637 C C . SER A 1 79 ? -2.485 4.640 -7.083 1.00 87.31 79 SER A C 1
ATOM 639 O O . SER A 1 79 ? -1.658 4.913 -6.224 1.00 87.31 79 SER A O 1
ATOM 641 N N . THR A 1 80 ? -2.173 3.858 -8.112 1.00 81.88 80 THR A N 1
ATOM 642 C CA . THR A 1 80 ? -0.794 3.385 -8.332 1.00 81.88 80 THR A CA 1
ATOM 643 C C . THR A 1 80 ? 0.146 4.485 -8.821 1.00 81.88 80 THR A C 1
ATOM 645 O O . THR A 1 80 ? 1.350 4.372 -8.623 1.00 81.88 80 THR A O 1
ATOM 648 N N . GLU A 1 81 ? -0.387 5.565 -9.399 1.00 80.19 81 GLU A N 1
ATOM 649 C CA . GLU A 1 81 ? 0.406 6.698 -9.896 1.00 80.19 81 GLU A CA 1
ATOM 650 C C . GLU A 1 81 ? 0.950 7.559 -8.752 1.00 80.19 81 GLU A C 1
ATOM 652 O O . GLU A 1 81 ? 2.103 7.983 -8.766 1.00 80.19 81 GLU A O 1
ATOM 657 N N . THR A 1 82 ? 0.104 7.834 -7.756 1.00 79.00 82 THR A N 1
ATOM 658 C CA . THR A 1 82 ? 0.452 8.708 -6.627 1.00 79.00 82 THR A CA 1
ATOM 659 C C . THR A 1 82 ? 0.711 7.940 -5.344 1.00 79.00 82 THR A C 1
ATOM 661 O O . THR A 1 82 ? 1.200 8.532 -4.395 1.00 79.00 82 THR A O 1
ATOM 664 N N . LEU A 1 83 ? 0.282 6.678 -5.258 1.00 78.38 83 LEU A N 1
ATOM 665 C CA . LEU A 1 83 ? 0.25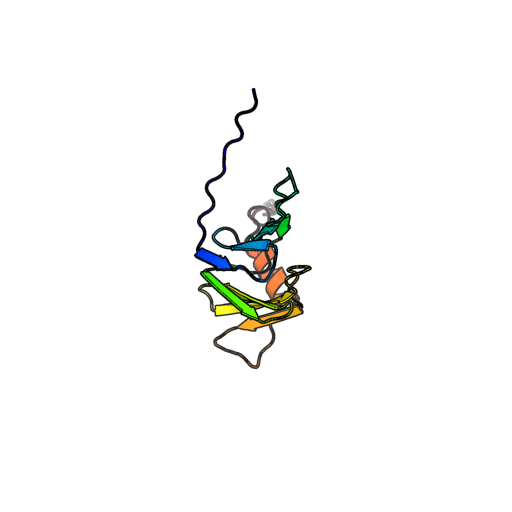2 5.841 -4.051 1.00 78.38 83 LEU A CA 1
ATOM 666 C C . LEU A 1 83 ? -0.378 6.491 -2.811 1.00 78.38 83 LEU A C 1
ATOM 668 O O . LEU A 1 83 ? -0.415 5.876 -1.750 1.00 78.38 83 LEU A O 1
ATOM 672 N N . LEU A 1 84 ? -1.004 7.659 -2.967 1.00 82.00 84 LEU A N 1
ATOM 673 C CA . LEU A 1 84 ? -1.747 8.344 -1.929 1.00 82.00 84 LEU A CA 1
ATOM 674 C C . LEU A 1 84 ? -3.107 7.659 -1.731 1.00 82.00 84 LEU A C 1
ATOM 676 O O . LEU A 1 84 ? -3.815 7.393 -2.714 1.00 82.00 84 LEU A O 1
ATOM 680 N N . PRO A 1 85 ? -3.496 7.390 -0.474 1.00 85.00 85 PRO A N 1
ATOM 681 C CA . PRO A 1 85 ? -4.771 6.777 -0.163 1.00 85.00 85 PRO A CA 1
ATOM 682 C C . PRO A 1 85 ? -5.884 7.796 -0.396 1.00 85.00 85 PRO A C 1
ATOM 684 O O . PRO A 1 85 ? -5.863 8.902 0.139 1.00 85.00 85 PRO A O 1
ATOM 687 N N . TYR A 1 86 ? -6.895 7.419 -1.171 1.00 87.1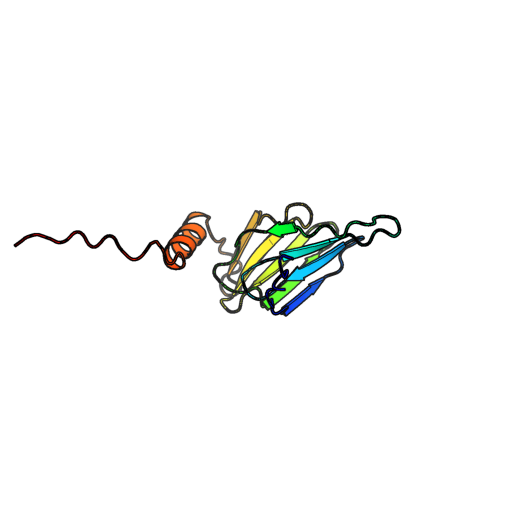2 86 TYR A N 1
ATOM 688 C CA . TYR A 1 86 ? -8.117 8.212 -1.309 1.00 87.12 86 TYR A CA 1
ATOM 689 C C . TYR A 1 86 ? -9.226 7.708 -0.382 1.00 87.12 86 TYR A C 1
ATOM 691 O O . TYR A 1 86 ? -10.151 8.461 -0.067 1.00 87.12 86 TYR A O 1
ATOM 699 N N . ARG A 1 87 ? -9.160 6.448 0.076 1.00 88.19 87 ARG A N 1
ATOM 700 C CA . ARG A 1 87 ? -10.071 5.867 1.076 1.00 88.19 87 ARG A CA 1
ATOM 701 C C . ARG A 1 87 ? -9.333 4.885 1.981 1.00 88.19 87 ARG A C 1
ATOM 703 O O . ARG A 1 87 ? -8.464 4.154 1.520 1.00 88.19 87 ARG A O 1
ATOM 710 N N . MET A 1 88 ? -9.750 4.848 3.240 1.00 89.25 88 MET A N 1
ATOM 711 C CA . MET A 1 88 ? -9.240 3.943 4.263 1.00 89.25 88 MET A CA 1
ATOM 712 C C . MET A 1 88 ? -10.424 3.247 4.942 1.00 89.25 88 MET A C 1
ATOM 714 O O . MET A 1 88 ? -11.444 3.893 5.199 1.00 89.25 88 MET A O 1
ATOM 718 N N . TYR A 1 89 ? -10.300 1.954 5.225 1.00 90.00 89 TYR A N 1
ATOM 719 C CA . TYR A 1 89 ? -11.334 1.131 5.862 1.00 90.00 89 TYR A CA 1
ATOM 720 C C . TYR A 1 89 ? -10.717 0.166 6.871 1.00 90.00 89 TYR A C 1
ATOM 722 O O . TYR A 1 89 ? -9.516 -0.088 6.829 1.00 90.00 89 TYR A O 1
ATOM 730 N N . PHE A 1 90 ? -11.556 -0.422 7.722 1.00 90.69 90 PHE A N 1
ATOM 731 C CA . PHE A 1 90 ? -11.213 -1.638 8.450 1.00 90.69 90 PHE A CA 1
ATOM 732 C C . PHE A 1 90 ? -11.940 -2.830 7.835 1.00 90.69 90 PHE A C 1
ATOM 734 O O . PHE A 1 90 ? -13.144 -2.765 7.598 1.00 90.69 90 PHE A O 1
ATOM 741 N N . ALA A 1 91 ? -11.242 -3.945 7.631 1.00 90.44 91 ALA A N 1
ATOM 742 C CA . ALA A 1 91 ? -11.825 -5.180 7.110 1.00 90.44 91 ALA A CA 1
ATOM 743 C C . ALA A 1 91 ? -12.978 -5.707 7.987 1.00 90.44 91 ALA A C 1
ATOM 745 O O . ALA A 1 91 ? -13.916 -6.315 7.480 1.00 90.44 91 ALA A O 1
ATOM 746 N N . SER A 1 92 ? -12.935 -5.437 9.296 1.00 89.94 92 SER A N 1
ATOM 747 C CA . SER A 1 92 ? -14.001 -5.775 10.247 1.00 89.94 92 SER A CA 1
ATOM 748 C C . SER A 1 92 ? -15.221 -4.850 10.165 1.00 89.94 92 SER A C 1
ATOM 750 O O . SER A 1 92 ? -16.272 -5.189 10.698 1.00 89.94 92 SER A O 1
ATOM 752 N N . SER A 1 93 ? -15.091 -3.676 9.542 1.00 87.88 93 SER A N 1
ATOM 753 C CA . SER A 1 93 ? -16.137 -2.650 9.439 1.00 87.88 93 SER A CA 1
ATOM 754 C C . SER A 1 93 ? -16.136 -2.022 8.036 1.00 87.88 93 SER A C 1
ATOM 756 O O . SER A 1 93 ? -15.793 -0.847 7.891 1.00 87.88 93 SER A O 1
ATOM 758 N N . PRO A 1 94 ? -16.498 -2.786 6.988 1.00 81.94 94 PRO A N 1
ATOM 759 C CA . PRO A 1 94 ? -16.319 -2.372 5.593 1.00 81.94 94 PRO A CA 1
ATOM 760 C C . PRO A 1 94 ? -17.143 -1.137 5.195 1.00 81.94 94 PRO A C 1
ATOM 762 O O . PRO A 1 94 ? -16.738 -0.393 4.304 1.00 81.94 94 PRO A O 1
ATOM 765 N N . ASP A 1 95 ? -18.261 -0.880 5.877 1.00 84.69 95 ASP A N 1
ATOM 766 C CA . ASP A 1 95 ? -19.121 0.283 5.620 1.00 84.69 95 ASP A CA 1
ATOM 767 C C . ASP A 1 95 ? -18.635 1.561 6.330 1.00 84.69 95 ASP A C 1
ATOM 769 O O . ASP A 1 95 ? -19.099 2.666 6.038 1.00 84.69 95 ASP A O 1
ATOM 773 N N . SER A 1 96 ? -17.669 1.429 7.243 1.00 78.44 96 SER A N 1
ATOM 774 C CA . SER A 1 96 ? -17.135 2.527 8.046 1.00 78.44 96 SER A CA 1
ATOM 775 C C . SER A 1 96 ? -15.815 3.017 7.462 1.00 78.44 96 SER A C 1
ATOM 777 O O . SER A 1 96 ? -14.796 2.326 7.497 1.00 78.44 96 SER A O 1
ATOM 779 N N . ARG A 1 97 ? -15.816 4.246 6.941 1.00 77.75 97 ARG A N 1
ATOM 780 C CA . ARG A 1 97 ? -14.596 4.889 6.446 1.00 77.75 97 ARG A CA 1
ATOM 781 C C . ARG A 1 97 ? -13.750 5.394 7.615 1.00 77.75 97 ARG A C 1
ATOM 783 O O . ARG A 1 97 ? -14.258 6.073 8.504 1.00 77.75 97 ARG A O 1
ATOM 790 N N . VAL A 1 98 ? -12.451 5.127 7.562 1.00 79.19 98 VAL A N 1
ATOM 791 C CA . VAL A 1 98 ? -11.473 5.720 8.478 1.00 79.19 98 VAL A CA 1
ATOM 792 C C . VAL A 1 98 ? -11.252 7.180 8.084 1.00 79.19 98 VAL A C 1
ATOM 794 O O . VAL A 1 98 ? -11.028 7.497 6.912 1.00 79.19 98 VAL A O 1
ATOM 797 N N . THR A 1 99 ? -11.360 8.076 9.061 1.00 75.62 99 THR A N 1
ATOM 798 C CA . THR A 1 99 ? -11.160 9.516 8.882 1.00 75.62 99 THR A CA 1
ATOM 799 C C . THR A 1 99 ? -9.693 9.894 9.063 1.00 75.62 99 THR A C 1
ATOM 801 O O . THR A 1 99 ? -8.966 9.250 9.820 1.00 75.62 99 THR A O 1
ATOM 804 N N . ASP A 1 100 ? -9.268 10.995 8.443 1.00 69.19 100 ASP A N 1
ATOM 805 C CA . ASP A 1 100 ? -7.891 11.501 8.565 1.00 69.19 100 ASP A CA 1
ATOM 806 C C . ASP A 1 100 ? -7.498 11.772 10.029 1.00 69.19 100 ASP A C 1
ATOM 808 O O . ASP A 1 100 ? -6.352 11.569 10.424 1.00 69.19 100 ASP A O 1
ATOM 812 N N . SER A 1 101 ? -8.466 12.160 10.869 1.00 69.12 101 SER A N 1
ATOM 813 C CA . SER A 1 101 ? -8.267 12.351 12.310 1.00 69.12 101 SER A CA 1
ATOM 814 C C . SER A 1 101 ? -7.817 11.080 13.037 1.00 69.12 101 SER A C 1
ATOM 816 O O . SER A 1 101 ? -6.979 11.164 13.932 1.00 69.12 101 SER A O 1
ATOM 818 N N . PHE A 1 102 ? -8.331 9.910 12.649 1.00 69.50 102 PHE A N 1
ATOM 819 C CA . PHE A 1 102 ? -7.936 8.630 13.238 1.00 69.50 102 PHE A CA 1
ATOM 820 C C . PHE A 1 102 ? -6.493 8.276 12.859 1.00 69.50 102 PHE A C 1
ATOM 822 O O . PHE A 1 102 ? -5.685 7.935 13.723 1.00 69.50 102 PHE A O 1
ATOM 829 N N . VAL A 1 103 ? -6.157 8.431 11.575 1.00 66.44 103 VAL A N 1
ATOM 830 C CA . VAL A 1 103 ? -4.811 8.156 11.052 1.00 66.44 103 VAL A CA 1
ATOM 831 C C . VAL A 1 103 ? -3.776 9.061 11.726 1.00 66.44 103 VAL A C 1
ATOM 833 O O . VAL A 1 103 ? -2.741 8.582 12.187 1.00 66.44 103 VAL A O 1
ATOM 836 N N . ASN A 1 104 ? -4.070 10.358 11.846 1.00 69.38 104 ASN A N 1
ATOM 837 C CA . ASN A 1 104 ? -3.164 11.321 12.472 1.00 69.38 104 ASN A CA 1
ATOM 838 C C . ASN A 1 104 ? -2.941 11.027 13.963 1.00 69.38 104 ASN A C 1
ATOM 840 O O . ASN A 1 104 ? -1.796 11.027 14.410 1.00 69.38 104 ASN A O 1
ATOM 844 N N . ALA A 1 105 ? -3.994 10.682 14.712 1.00 65.25 105 ALA A N 1
ATOM 845 C CA . ALA A 1 105 ? -3.870 10.319 16.125 1.00 65.25 105 ALA A CA 1
ATOM 846 C C . ALA A 1 105 ? -2.968 9.087 16.347 1.00 65.25 105 ALA A C 1
ATOM 848 O O . ALA A 1 105 ? -2.212 9.032 17.316 1.00 65.25 105 ALA A O 1
ATOM 849 N N . HIS A 1 106 ? -3.009 8.095 15.450 1.00 62.53 106 HIS A N 1
ATOM 850 C CA . HIS A 1 106 ? -2.130 6.921 15.536 1.00 62.53 106 HIS A CA 1
ATOM 851 C C . HIS A 1 106 ? -0.682 7.213 15.116 1.00 62.53 106 HIS A C 1
ATOM 853 O O . HIS A 1 106 ? 0.246 6.656 15.708 1.00 62.53 106 HIS A O 1
ATOM 859 N N . LYS A 1 107 ? -0.464 8.116 14.150 1.00 64.44 107 LYS A N 1
ATOM 860 C CA . LYS A 1 107 ? 0.885 8.582 13.783 1.00 64.44 107 LYS A CA 1
ATOM 861 C C . LYS A 1 107 ? 1.580 9.289 14.946 1.00 64.44 107 LYS A C 1
ATOM 863 O O . LYS A 1 107 ? 2.754 9.028 15.201 1.00 64.44 107 LYS A O 1
ATOM 868 N N . GLU A 1 108 ? 0.858 10.131 15.685 1.00 61.19 108 GLU A N 1
ATOM 869 C CA . GLU A 1 108 ? 1.385 10.794 16.887 1.00 61.19 108 GLU A CA 1
ATOM 870 C C . GLU A 1 108 ? 1.791 9.791 17.974 1.00 61.19 108 GLU A C 1
ATOM 872 O O . GLU A 1 108 ? 2.817 9.978 18.629 1.00 61.19 108 GLU A O 1
ATOM 877 N N . PHE A 1 109 ? 1.042 8.694 18.115 1.00 56.00 109 PHE A N 1
ATOM 878 C CA . PHE A 1 109 ? 1.316 7.635 19.090 1.00 56.00 109 PHE A CA 1
ATOM 879 C C . PHE A 1 109 ? 2.576 6.814 18.770 1.00 56.00 109 PHE A C 1
ATOM 881 O O . PHE A 1 109 ? 3.271 6.372 19.681 1.00 56.00 109 PHE A O 1
ATOM 888 N N . ARG A 1 110 ? 2.884 6.596 17.483 1.00 52.69 110 ARG A N 1
ATOM 889 C CA . ARG A 1 110 ? 4.091 5.865 17.050 1.00 52.69 110 ARG A CA 1
ATOM 890 C C . ARG A 1 110 ? 5.324 6.749 16.874 1.00 52.69 110 ARG A C 1
ATOM 892 O O . ARG A 1 110 ? 6.408 6.198 16.699 1.00 52.69 110 ARG A O 1
ATOM 899 N N . ASN A 1 111 ? 5.200 8.078 16.912 1.00 47.91 111 ASN A N 1
ATOM 900 C CA . ASN A 1 111 ? 6.359 8.960 16.814 1.00 47.91 111 ASN A CA 1
ATOM 901 C C . ASN A 1 111 ? 7.208 8.851 18.099 1.00 47.91 111 ASN A C 1
ATOM 903 O O . ASN A 1 111 ? 6.769 9.312 19.149 1.00 47.91 111 ASN A O 1
ATOM 907 N N . PRO A 1 112 ? 8.443 8.314 18.062 1.00 45.69 112 PRO A N 1
ATOM 908 C CA . PRO A 1 112 ? 9.265 8.158 19.266 1.00 45.69 112 PRO A CA 1
ATOM 909 C C . PRO A 1 112 ? 9.624 9.492 19.942 1.00 45.69 112 PRO A C 1
ATOM 911 O O . PRO A 1 112 ? 10.099 9.493 21.073 1.00 45.69 112 PRO A O 1
ATOM 914 N N . GLN A 1 113 ? 9.418 10.626 19.257 1.00 46.66 113 GLN A N 1
ATOM 915 C CA . GLN A 1 113 ? 9.647 11.973 19.786 1.00 46.66 113 GLN A CA 1
ATOM 916 C C . GLN A 1 113 ? 8.436 12.585 20.515 1.00 46.66 113 GLN A C 1
ATOM 918 O O . GLN A 1 113 ? 8.592 13.629 21.143 1.00 46.66 113 GLN A O 1
ATOM 923 N N . SER A 1 114 ? 7.242 11.976 20.466 1.00 44.56 114 SER A N 1
ATOM 924 C CA . SER A 1 114 ? 6.056 12.487 21.182 1.00 44.56 114 SER A CA 1
ATOM 925 C C . SER A 1 114 ? 6.030 12.094 22.667 1.00 44.56 114 SER A C 1
ATOM 927 O O . SER A 1 114 ? 5.300 12.688 23.461 1.00 44.56 114 SER A O 1
ATOM 929 N N . HIS A 1 115 ? 6.900 11.173 23.089 1.00 42.75 115 HIS A N 1
ATOM 930 C CA . HIS A 1 115 ? 7.178 10.887 24.493 1.00 42.75 115 HIS A CA 1
ATOM 931 C C . HIS A 1 115 ? 8.394 11.688 24.972 1.00 42.75 115 HIS A C 1
ATOM 933 O O . HIS A 1 115 ? 9.511 11.207 24.868 1.00 42.75 115 HIS A O 1
ATOM 939 N N . PHE A 1 116 ? 8.170 12.910 25.466 1.00 41.56 116 PHE A N 1
ATOM 940 C CA . PHE A 1 116 ? 8.864 13.590 26.582 1.00 41.56 116 PHE A CA 1
ATOM 941 C C . PHE A 1 116 ? 8.680 15.111 26.458 1.00 41.56 116 PHE A C 1
ATOM 943 O O . PHE A 1 116 ? 9.548 15.833 25.988 1.00 41.56 116 PHE A O 1
ATOM 950 N N . ASN A 1 117 ? 7.561 15.607 26.980 1.00 36.28 117 ASN A N 1
ATOM 951 C CA . ASN A 1 117 ? 7.544 16.868 27.718 1.00 36.28 117 ASN A CA 1
ATOM 952 C C . ASN A 1 117 ? 6.737 16.626 28.995 1.00 36.28 117 ASN A C 1
ATOM 954 O O . ASN A 1 117 ? 5.581 17.011 29.123 1.00 36.28 117 ASN A O 1
ATOM 958 N N . ILE A 1 118 ? 7.356 15.908 29.937 1.00 35.94 118 ILE A N 1
ATOM 959 C CA . ILE A 1 118 ? 6.927 15.955 31.332 1.00 35.94 118 ILE A CA 1
ATOM 960 C C . ILE A 1 118 ? 7.421 17.304 31.848 1.00 35.94 118 ILE A C 1
ATOM 962 O O . ILE A 1 118 ? 8.599 17.454 32.183 1.00 35.94 118 ILE A O 1
ATOM 966 N N . GLU A 1 119 ? 6.541 18.302 31.882 1.00 40.72 119 GLU A N 1
ATOM 967 C CA . GLU A 1 119 ? 6.786 19.474 32.710 1.00 40.72 119 GLU A CA 1
ATOM 968 C C . GLU A 1 119 ? 6.961 18.992 34.154 1.00 40.72 119 GLU A C 1
ATOM 970 O O . GLU A 1 119 ? 6.060 18.420 34.768 1.00 40.72 119 GLU A O 1
ATOM 975 N N . LYS A 1 120 ? 8.162 19.186 34.704 1.00 31.83 120 LYS A N 1
ATOM 976 C CA . LYS A 1 120 ? 8.388 19.068 36.143 1.00 31.83 120 LYS A CA 1
ATOM 977 C C . LYS A 1 120 ? 7.511 20.118 36.822 1.00 31.83 120 LYS A C 1
ATOM 979 O O . LYS A 1 120 ? 7.880 21.293 36.839 1.00 31.83 120 LYS A O 1
ATOM 984 N N . CYS A 1 121 ? 6.407 19.704 37.441 1.00 34.31 121 CYS A N 1
ATOM 985 C CA . CYS A 1 121 ? 5.820 20.488 38.520 1.00 34.31 121 CYS A CA 1
ATOM 986 C C . CYS A 1 121 ? 6.902 20.641 39.596 1.00 34.31 121 CYS A C 1
ATOM 988 O O . CYS A 1 121 ? 7.306 19.670 40.239 1.00 34.31 121 CYS A O 1
ATOM 990 N N . ARG A 1 122 ? 7.446 21.855 39.716 1.00 43.47 122 ARG A N 1
ATOM 991 C CA . ARG A 1 122 ? 8.311 22.231 40.832 1.00 43.47 122 ARG A CA 1
ATOM 992 C C . ARG A 1 122 ? 7.456 22.225 42.101 1.00 43.47 122 ARG A C 1
ATOM 994 O O . ARG A 1 122 ? 6.371 22.801 42.100 1.00 43.47 122 ARG A O 1
ATOM 1001 N N . SER A 1 123 ? 7.958 21.519 43.113 1.00 46.31 123 SER A N 1
ATOM 1002 C CA . SER A 1 123 ? 7.490 21.511 44.505 1.00 46.31 123 SER A CA 1
ATOM 1003 C C . SER A 1 123 ? 7.452 22.904 45.113 1.00 46.31 123 SER A C 1
ATOM 1005 O O . SER A 1 123 ? 8.422 23.648 44.828 1.00 46.31 123 SER A O 1
#